Protein AF-A0A7V3HWX4-F1 (afdb_monomer_lite)

pLDDT: mean 81.43, std 11.57, range [35.94, 93.38]

Secondary structure (DSSP, 8-state):
-PPPPPPHHHHHHHHTTS-HHHHHHHHHHHHHHS-HHHHHHHHHHHH-SS-PPPP--PPPPPPHHHHHHHHHHHHHHHHHHHHHHHHHHHHHHS---TTSHHHHHHT-TTS-SHHHHHHHHHHHHHTT-HHHHHHHHHHHHHH-TT-HHHHHHHHHTTPPPP-

Foldseek 3Di:
DPDPDDDPVRVCVVVVPDDPVRVVVVLVVCCVPDDPVSVVVSVDVVVDPPPPDDPPDDPDPPDPVVVVVVVVLVVLLVVLVVLLVVLVVCVVPFDPDDVGPLVCQLPPPVDDDLSSLQSVLVSCVVVVVLVSNLVSLQVSCVRNVPHDVSVVVCVVSVHDRDD

Sequence (163 aa):
MAAKCMNREQFFAVVSGLDEERLRKALWNLYWRGTANVRERIEVEPAGDGKARPPRRAPAPADPETVRDEVEDFVSLARAGALADWHALLLENLADTDGGPLERIAAHTALGGPEHTFLAARLAHRRNNADVARDLAARCLHQLPGHHQFREFVVEIGATPPG

Structure (mmCIF, N/CA/C/O backbone):
data_AF-A0A7V3HWX4-F1
#
_entry.id   AF-A0A7V3HWX4-F1
#
loop_
_atom_site.group_PDB
_atom_site.id
_atom_site.type_symbol
_atom_site.label_atom_id
_atom_site.label_alt_id
_atom_site.label_comp_id
_atom_site.label_asym_id
_atom_site.label_entity_id
_atom_site.label_seq_id
_atom_site.pdbx_PDB_ins_code
_atom_site.Cartn_x
_atom_site.Cartn_y
_atom_site.Cartn_z
_atom_site.occupancy
_atom_site.B_iso_or_equiv
_atom_site.auth_seq_id
_atom_site.auth_comp_id
_atom_site.auth_asym_id
_atom_site.auth_atom_id
_atom_site.pdbx_PDB_model_num
ATOM 1 N N . MET A 1 1 ? 18.764 17.714 -11.451 1.00 35.94 1 MET A N 1
ATOM 2 C CA . MET A 1 1 ? 18.833 18.062 -12.888 1.00 35.94 1 MET A CA 1
ATOM 3 C C . MET A 1 1 ? 19.422 16.871 -13.625 1.00 35.94 1 MET A C 1
ATOM 5 O O . MET A 1 1 ? 20.511 16.451 -13.254 1.00 35.94 1 MET A O 1
ATOM 9 N N . ALA A 1 2 ? 18.713 16.275 -14.585 1.00 44.12 2 ALA A N 1
ATOM 10 C CA . ALA A 1 2 ? 19.277 15.184 -15.379 1.00 44.12 2 ALA A CA 1
ATOM 11 C C . ALA A 1 2 ? 20.362 15.761 -16.297 1.00 44.12 2 ALA A C 1
ATOM 13 O O . ALA A 1 2 ? 20.074 16.629 -17.122 1.00 44.12 2 ALA A O 1
ATOM 14 N N . ALA A 1 3 ? 21.612 15.333 -16.120 1.00 54.53 3 ALA A N 1
ATOM 15 C CA . ALA A 1 3 ? 22.679 15.700 -17.038 1.00 54.53 3 ALA A CA 1
ATOM 16 C C . ALA A 1 3 ? 22.298 15.187 -18.433 1.00 54.53 3 ALA A C 1
ATOM 18 O O . ALA A 1 3 ? 22.110 13.987 -18.627 1.00 54.53 3 ALA A O 1
ATOM 19 N N . LYS A 1 4 ? 22.130 16.104 -19.391 1.00 73.31 4 LYS A N 1
ATOM 20 C CA . LYS A 1 4 ? 21.853 15.766 -20.789 1.00 73.31 4 LYS A CA 1
ATOM 21 C C . LYS A 1 4 ? 22.942 14.808 -21.278 1.00 73.31 4 LYS A C 1
ATOM 23 O O . LYS A 1 4 ? 24.120 15.157 -21.230 1.00 73.31 4 LYS A O 1
ATOM 28 N N . CYS A 1 5 ? 22.560 13.611 -21.724 1.00 66.69 5 CYS A N 1
ATOM 29 C CA . CYS A 1 5 ? 23.508 12.663 -22.301 1.00 66.69 5 CYS A CA 1
ATOM 30 C C . CYS A 1 5 ? 24.223 13.319 -23.490 1.00 66.69 5 CYS A C 1
ATOM 32 O O . CYS A 1 5 ? 23.576 13.878 -24.378 1.00 66.69 5 CYS A O 1
ATOM 34 N N . MET A 1 6 ? 25.554 13.265 -23.490 1.00 83.56 6 MET A N 1
ATOM 35 C CA . MET A 1 6 ? 26.362 13.728 -24.615 1.00 83.56 6 MET A CA 1
ATOM 36 C C . MET A 1 6 ? 26.092 12.847 -25.835 1.00 83.56 6 MET A C 1
ATOM 38 O O . MET A 1 6 ? 25.943 11.629 -25.709 1.00 83.56 6 MET A O 1
ATOM 42 N N . ASN A 1 7 ? 26.029 13.455 -27.020 1.00 86.69 7 ASN A N 1
ATOM 43 C CA . ASN A 1 7 ? 25.955 12.689 -28.260 1.00 86.69 7 ASN A CA 1
ATOM 44 C C . ASN A 1 7 ? 27.323 12.052 -28.590 1.00 86.69 7 ASN A C 1
ATOM 46 O O . ASN A 1 7 ? 28.338 12.349 -27.957 1.00 86.69 7 ASN A O 1
ATOM 50 N N . ARG A 1 8 ? 27.352 11.164 -29.591 1.00 79.19 8 ARG A N 1
ATOM 51 C CA . ARG A 1 8 ? 28.557 10.420 -29.991 1.00 79.19 8 ARG A CA 1
ATOM 52 C C . ARG A 1 8 ? 29.742 11.342 -30.308 1.00 79.19 8 ARG A C 1
ATOM 54 O O . ARG A 1 8 ? 30.847 11.082 -29.850 1.00 79.19 8 ARG A O 1
ATOM 61 N N . GLU A 1 9 ? 29.514 12.406 -31.068 1.00 86.75 9 GLU A N 1
ATOM 62 C CA . GLU A 1 9 ? 30.561 13.341 -31.500 1.00 86.75 9 GLU A CA 1
ATOM 63 C C . GLU A 1 9 ? 31.110 14.158 -30.328 1.00 86.75 9 GLU A C 1
ATOM 65 O O . GLU A 1 9 ? 32.321 14.286 -30.175 1.00 86.75 9 GLU A O 1
ATOM 70 N N . GLN A 1 10 ? 30.225 14.632 -29.448 1.00 87.38 10 GLN A N 1
ATOM 71 C CA . GLN A 1 10 ? 30.586 15.324 -28.210 1.00 87.38 10 GLN A CA 1
ATOM 72 C C . GLN A 1 10 ? 31.406 14.421 -27.289 1.00 87.38 10 GLN A C 1
ATOM 74 O O . GLN A 1 10 ? 32.396 14.863 -26.712 1.00 87.38 10 GLN A O 1
ATOM 79 N N . PHE A 1 11 ? 31.021 13.148 -27.179 1.00 85.31 11 PHE A N 1
ATOM 80 C CA . PHE A 1 11 ? 31.756 12.168 -26.393 1.00 85.31 11 PHE A CA 1
ATOM 81 C C . PHE A 1 11 ? 33.165 11.945 -26.953 1.00 85.31 11 PHE A C 1
ATOM 83 O O . PHE A 1 11 ? 34.134 12.043 -26.204 1.00 85.31 11 PHE A O 1
ATOM 90 N N . PHE A 1 12 ? 33.301 11.707 -28.263 1.00 82.31 12 PHE A N 1
ATOM 91 C CA . PHE A 1 12 ? 34.619 11.519 -28.874 1.00 82.31 12 PHE A CA 1
ATOM 92 C C . PHE A 1 12 ? 35.489 12.768 -28.754 1.00 82.31 12 PHE A C 1
ATOM 94 O O . PHE A 1 12 ? 36.636 12.634 -28.354 1.00 82.31 12 PHE A O 1
ATOM 101 N N . ALA A 1 13 ? 34.948 13.967 -28.978 1.00 87.50 13 ALA A N 1
ATOM 102 C CA . ALA A 1 13 ? 35.702 15.212 -28.829 1.00 87.50 13 ALA A CA 1
ATOM 103 C C . ALA A 1 13 ? 36.281 15.397 -27.412 1.00 87.50 13 ALA A C 1
ATOM 105 O O . ALA A 1 13 ? 37.421 15.834 -27.264 1.00 87.50 13 ALA A O 1
ATOM 106 N N . VAL A 1 14 ? 35.525 15.030 -26.371 1.00 85.19 14 VAL A N 1
ATOM 107 C CA . VAL A 1 14 ? 36.000 15.071 -24.977 1.00 85.19 14 VAL A CA 1
ATOM 108 C C . VAL A 1 14 ? 37.055 13.993 -24.717 1.00 85.19 14 VAL A C 1
ATOM 110 O O . VAL A 1 14 ? 38.077 14.273 -24.091 1.00 85.19 14 VAL A O 1
ATOM 113 N N . VAL A 1 15 ? 36.831 12.768 -25.200 1.00 84.75 15 VAL A N 1
ATOM 114 C CA . VAL A 1 15 ? 37.743 11.633 -24.981 1.00 84.75 15 VAL A CA 1
ATOM 115 C C . VAL A 1 15 ? 39.061 11.799 -25.741 1.00 84.75 15 VAL A C 1
ATOM 117 O O . VAL A 1 15 ? 40.102 11.430 -25.208 1.00 84.75 15 VAL A O 1
ATOM 120 N N . SER A 1 16 ? 39.056 12.410 -26.929 1.00 81.31 16 SER A N 1
ATOM 121 C CA . SER A 1 16 ? 40.263 12.696 -27.719 1.00 81.31 16 SER A CA 1
ATOM 122 C C . SER A 1 16 ? 41.271 13.602 -27.004 1.00 81.31 16 SER A C 1
ATOM 124 O O . SER A 1 16 ? 42.442 13.603 -27.367 1.00 81.31 16 SER A O 1
ATOM 126 N N . GLY A 1 17 ? 40.831 14.377 -26.007 1.00 81.62 17 GLY A N 1
ATOM 127 C CA . GLY A 1 17 ? 41.702 15.212 -25.176 1.00 81.62 17 GLY A CA 1
ATOM 128 C C . GLY A 1 17 ? 42.257 14.513 -23.930 1.00 81.62 17 GLY A C 1
ATOM 129 O O . GLY A 1 17 ? 42.997 15.139 -23.171 1.00 81.62 17 GLY A O 1
ATOM 130 N N . LEU A 1 18 ? 41.884 13.254 -23.669 1.00 86.06 18 LEU A N 1
ATOM 131 C CA . LEU A 1 18 ? 42.409 12.482 -22.545 1.00 86.06 18 LEU A CA 1
ATOM 132 C C . LEU A 1 18 ? 43.698 11.771 -22.954 1.00 86.06 18 LEU A C 1
ATOM 134 O O . LEU A 1 18 ? 43.738 11.061 -23.955 1.00 86.06 18 LEU A O 1
ATOM 138 N N . ASP A 1 19 ? 44.735 11.924 -22.135 1.00 86.19 19 ASP A N 1
ATOM 139 C CA . ASP A 1 19 ? 45.909 11.064 -22.219 1.00 86.19 19 ASP A CA 1
ATOM 140 C C . ASP A 1 19 ? 45.567 9.610 -21.828 1.00 86.19 19 ASP A C 1
ATOM 142 O O . ASP A 1 19 ? 44.524 9.309 -21.233 1.00 86.19 19 ASP A O 1
ATOM 146 N N . GLU A 1 20 ? 46.461 8.687 -22.182 1.00 86.31 20 GLU A N 1
ATOM 147 C CA . GLU A 1 20 ? 46.265 7.249 -21.982 1.00 86.31 20 GLU A CA 1
ATOM 148 C C . GLU A 1 20 ? 46.075 6.876 -20.499 1.00 86.31 20 GLU A C 1
ATOM 150 O O . GLU A 1 20 ? 45.299 5.977 -20.166 1.00 86.31 20 GLU A O 1
ATOM 155 N N . GLU A 1 21 ? 46.737 7.588 -19.584 1.00 90.19 21 GLU A N 1
ATOM 156 C CA . GLU A 1 21 ? 46.656 7.329 -18.147 1.00 90.19 21 GLU A CA 1
ATOM 157 C C . GLU A 1 21 ? 45.287 7.728 -17.581 1.00 90.19 21 GLU A C 1
ATOM 159 O O . GLU A 1 21 ? 44.651 6.963 -16.843 1.00 90.19 21 GLU A O 1
ATOM 164 N N . ARG A 1 22 ? 44.781 8.897 -17.982 1.00 86.44 22 ARG A N 1
ATOM 165 C CA . ARG A 1 22 ? 43.434 9.362 -17.648 1.00 86.44 22 ARG A CA 1
ATOM 166 C C . ARG A 1 22 ? 42.370 8.453 -18.241 1.00 86.44 22 ARG A C 1
ATOM 168 O O . ARG A 1 22 ? 41.391 8.160 -17.550 1.00 86.44 22 ARG A O 1
ATOM 175 N N . LEU A 1 23 ? 42.569 7.966 -19.465 1.00 87.75 23 LEU A N 1
ATOM 176 C CA . LEU A 1 23 ? 41.660 7.013 -20.097 1.00 87.75 23 LEU A CA 1
ATOM 177 C C . LEU A 1 23 ? 41.628 5.680 -19.336 1.00 87.75 23 LEU A C 1
ATOM 179 O O . LEU A 1 23 ? 40.547 5.198 -18.992 1.00 87.75 23 LEU A O 1
ATOM 183 N N . ARG A 1 24 ? 42.794 5.124 -18.980 1.00 86.75 24 ARG A N 1
ATOM 184 C CA . ARG A 1 24 ? 42.906 3.890 -18.183 1.00 86.75 24 ARG A CA 1
ATOM 185 C C . ARG A 1 24 ? 42.211 4.030 -16.829 1.00 86.75 24 ARG A C 1
ATOM 187 O O . ARG A 1 24 ? 41.453 3.151 -16.425 1.00 86.75 24 ARG A O 1
ATOM 194 N N . LYS A 1 25 ? 42.405 5.163 -16.148 1.00 90.38 25 LYS A N 1
ATOM 195 C CA . LYS A 1 25 ? 41.757 5.462 -14.862 1.00 90.38 25 LYS A CA 1
ATOM 196 C C . LYS A 1 25 ? 40.239 5.617 -14.994 1.00 90.38 25 LYS A C 1
ATOM 198 O O . LYS A 1 25 ? 39.499 5.151 -14.128 1.00 90.38 25 LYS A O 1
ATOM 203 N N . ALA A 1 26 ? 39.762 6.255 -16.062 1.00 88.12 26 ALA A N 1
ATOM 204 C CA . ALA A 1 26 ? 38.333 6.392 -16.334 1.00 88.12 26 ALA A CA 1
ATOM 205 C C . ALA A 1 26 ? 37.674 5.029 -16.603 1.00 88.12 26 ALA A C 1
ATOM 207 O O . ALA A 1 26 ? 36.638 4.731 -16.008 1.00 88.12 26 ALA A O 1
ATOM 208 N N . LEU A 1 27 ? 38.306 4.181 -17.423 1.00 87.19 27 LEU A N 1
ATOM 209 C CA . LEU A 1 27 ? 37.844 2.819 -17.702 1.00 87.19 27 LEU A CA 1
ATOM 210 C C . LEU A 1 27 ? 37.840 1.948 -16.444 1.00 87.19 27 LEU A C 1
ATOM 212 O O . LEU A 1 27 ? 36.865 1.243 -16.208 1.00 87.19 27 LEU A O 1
ATOM 216 N N . TRP A 1 28 ? 38.863 2.052 -15.593 1.00 89.25 28 TRP A N 1
ATOM 217 C CA . TRP A 1 28 ? 38.911 1.335 -14.316 1.00 89.25 28 TRP A CA 1
ATOM 218 C C . TRP A 1 28 ? 37.771 1.735 -13.369 1.00 89.25 28 TRP A C 1
ATOM 220 O O . TRP A 1 28 ? 37.084 0.884 -12.802 1.00 89.25 28 TRP A O 1
ATOM 230 N N . ASN A 1 29 ? 37.508 3.038 -13.241 1.00 91.31 29 ASN A N 1
ATOM 231 C CA . ASN A 1 29 ? 36.396 3.532 -12.429 1.00 91.31 29 ASN A CA 1
ATOM 232 C C . ASN A 1 29 ? 35.034 3.083 -12.981 1.00 91.31 29 ASN A C 1
ATOM 234 O O . ASN A 1 29 ? 34.140 2.745 -12.202 1.00 91.31 29 ASN A O 1
ATOM 238 N N . LEU A 1 30 ? 34.874 3.071 -14.308 1.00 88.44 30 LEU A N 1
ATOM 239 C CA . LEU A 1 30 ? 33.661 2.599 -14.975 1.00 88.44 30 LEU A CA 1
ATOM 240 C C . LEU A 1 30 ? 33.476 1.086 -14.818 1.00 88.44 30 LEU A C 1
ATOM 242 O O . LEU A 1 30 ? 32.358 0.631 -14.606 1.00 88.44 30 LEU A O 1
ATOM 246 N N . TYR A 1 31 ? 34.561 0.320 -14.881 1.00 86.88 31 TYR A N 1
ATOM 247 C CA . TYR A 1 31 ? 34.559 -1.121 -14.671 1.00 86.88 31 TYR A CA 1
ATOM 248 C C . TYR A 1 31 ? 34.092 -1.477 -13.253 1.00 86.88 31 TYR A C 1
ATOM 250 O O . TYR A 1 31 ? 33.17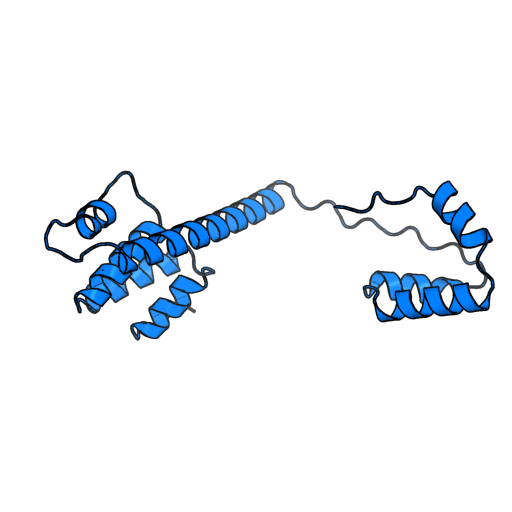1 -2.272 -13.084 1.00 86.88 31 TYR A O 1
ATOM 258 N N . TRP A 1 32 ? 34.647 -0.824 -12.228 1.00 86.94 32 TRP A N 1
ATOM 259 C CA . TRP A 1 32 ? 34.278 -1.090 -10.834 1.00 86.94 32 TRP A CA 1
ATOM 260 C C . TRP A 1 32 ? 32.861 -0.619 -10.472 1.00 86.94 32 TRP A C 1
ATOM 262 O O . TRP A 1 32 ? 32.154 -1.294 -9.727 1.00 86.94 32 TRP A O 1
ATOM 272 N N . ARG A 1 33 ? 32.422 0.534 -10.999 1.00 83.75 33 ARG A N 1
ATOM 273 C CA . ARG A 1 33 ? 31.090 1.103 -10.705 1.00 83.75 33 ARG A CA 1
ATOM 274 C C . ARG A 1 33 ? 29.993 0.678 -11.686 1.00 83.75 33 ARG A C 1
ATOM 276 O O . ARG A 1 33 ? 28.840 1.063 -11.509 1.00 83.75 33 ARG A O 1
ATOM 283 N N . GLY A 1 34 ? 30.339 -0.067 -12.732 1.00 81.62 34 GLY A N 1
ATOM 284 C CA . GLY A 1 34 ? 29.430 -0.478 -13.796 1.00 81.62 34 GLY A CA 1
ATOM 285 C C . GLY A 1 34 ? 28.607 -1.722 -13.453 1.00 81.62 34 GLY A C 1
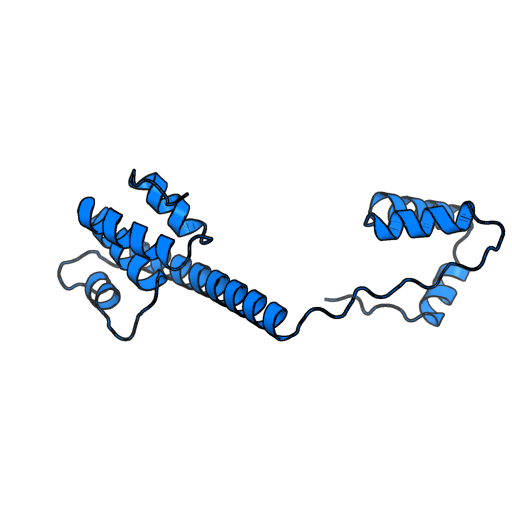ATOM 286 O O . GLY A 1 34 ? 28.994 -2.574 -12.647 1.00 81.62 34 GLY A O 1
ATOM 287 N N . THR A 1 35 ? 27.463 -1.866 -14.125 1.00 83.00 35 THR A N 1
ATOM 288 C CA . THR A 1 35 ? 26.660 -3.097 -14.069 1.00 83.00 35 THR A CA 1
ATOM 289 C C . THR A 1 35 ? 27.413 -4.268 -14.712 1.00 83.00 35 THR A C 1
ATOM 291 O O . THR A 1 35 ? 28.370 -4.065 -15.462 1.00 83.00 35 THR A O 1
ATOM 294 N N . ALA A 1 36 ? 26.974 -5.507 -14.461 1.00 75.75 36 ALA A N 1
ATOM 295 C CA . ALA A 1 36 ? 27.595 -6.700 -15.050 1.00 75.75 36 ALA A CA 1
ATOM 296 C C . ALA A 1 36 ? 27.703 -6.618 -16.588 1.00 75.75 36 ALA A C 1
ATOM 298 O O . ALA A 1 36 ? 28.733 -6.965 -17.154 1.00 75.75 36 ALA A O 1
ATOM 299 N N . ASN A 1 37 ? 26.694 -6.045 -17.256 1.00 75.88 37 ASN A N 1
ATOM 300 C CA . ASN A 1 37 ? 26.714 -5.845 -18.707 1.00 75.88 37 ASN A CA 1
ATOM 301 C C . ASN A 1 37 ? 27.762 -4.812 -19.170 1.00 75.88 37 ASN A C 1
ATOM 303 O O . ASN A 1 37 ? 28.298 -4.927 -20.267 1.00 75.88 37 ASN A O 1
ATOM 307 N N . VAL A 1 38 ? 28.049 -3.787 -18.359 1.00 80.31 38 VAL A N 1
ATOM 308 C CA . VAL A 1 38 ? 29.087 -2.787 -18.666 1.00 80.31 38 VAL A CA 1
ATOM 309 C C . VAL A 1 38 ? 30.480 -3.393 -18.506 1.00 80.31 38 VAL A C 1
ATOM 311 O O . VAL A 1 38 ? 31.323 -3.174 -19.371 1.00 80.31 38 VAL A O 1
ATOM 314 N N . ARG A 1 39 ? 30.704 -4.197 -17.458 1.00 82.56 39 ARG A N 1
ATOM 315 C CA . ARG A 1 39 ? 31.970 -4.919 -17.241 1.00 82.56 39 ARG A CA 1
ATOM 316 C C . ARG A 1 39 ? 32.284 -5.881 -18.381 1.00 82.56 39 ARG A C 1
ATOM 318 O O . ARG A 1 39 ? 33.328 -5.741 -19.006 1.00 82.56 39 ARG A O 1
ATOM 325 N N . GLU A 1 40 ? 31.319 -6.722 -18.750 1.00 76.19 40 GLU A N 1
ATOM 326 C CA . GLU A 1 40 ? 31.430 -7.650 -19.883 1.00 76.19 40 GLU A CA 1
ATOM 327 C C . GLU A 1 40 ? 31.806 -6.923 -21.189 1.00 76.19 40 GLU A C 1
ATOM 329 O O . GLU A 1 40 ? 32.636 -7.385 -21.964 1.00 76.19 40 GLU A O 1
ATOM 334 N N . ARG A 1 41 ? 31.241 -5.735 -21.444 1.00 73.12 41 ARG A N 1
ATOM 335 C CA . ARG A 1 41 ? 31.573 -4.943 -22.641 1.00 73.12 41 ARG A CA 1
ATOM 336 C C . ARG A 1 41 ? 32.987 -4.370 -22.614 1.00 73.12 41 ARG A C 1
ATOM 338 O O . ARG A 1 41 ? 33.587 -4.266 -23.675 1.00 73.12 41 ARG A O 1
ATOM 345 N N . ILE A 1 42 ? 33.484 -3.978 -21.443 1.00 80.69 42 ILE A N 1
ATOM 346 C CA . ILE A 1 42 ? 34.840 -3.442 -21.279 1.00 80.69 42 ILE A CA 1
ATOM 347 C C . ILE A 1 42 ? 35.878 -4.562 -21.364 1.00 80.69 42 ILE A C 1
ATOM 349 O O . ILE A 1 42 ? 36.954 -4.310 -21.877 1.00 80.69 42 ILE A O 1
ATOM 353 N N . GLU A 1 43 ? 35.566 -5.776 -20.905 1.00 78.56 43 GLU A N 1
ATOM 354 C CA . GLU A 1 43 ? 36.453 -6.949 -20.977 1.00 78.56 43 GLU A CA 1
ATOM 355 C C . GLU A 1 43 ? 36.605 -7.500 -22.404 1.00 78.56 43 GLU A C 1
ATOM 357 O O . GLU A 1 43 ? 37.667 -8.005 -22.760 1.00 78.56 43 GLU A O 1
ATOM 362 N N . VAL A 1 44 ? 35.568 -7.373 -23.240 1.00 72.25 44 VAL A N 1
ATOM 363 C CA . VAL A 1 44 ? 35.575 -7.865 -24.630 1.00 72.25 44 VAL A CA 1
ATOM 364 C C . VAL A 1 44 ? 36.502 -7.058 -25.547 1.00 72.25 44 VAL A C 1
ATOM 366 O O . VAL A 1 44 ? 37.123 -7.640 -26.432 1.00 72.25 44 VAL A O 1
ATOM 369 N N . GLU A 1 45 ? 36.618 -5.743 -25.347 1.00 65.25 45 GLU A N 1
ATOM 370 C CA . GLU A 1 45 ? 37.459 -4.866 -26.184 1.00 65.25 45 GLU A CA 1
ATOM 371 C C . GLU A 1 45 ? 38.975 -5.179 -26.097 1.00 65.25 45 GLU A C 1
ATOM 373 O O . GLU A 1 45 ? 39.611 -5.275 -27.143 1.00 65.25 45 GLU A O 1
ATOM 378 N N . PRO A 1 46 ? 39.589 -5.395 -24.914 1.00 61.69 46 PRO A N 1
ATOM 379 C CA . PRO A 1 46 ? 40.995 -5.783 -24.797 1.00 61.69 46 PRO A CA 1
ATOM 380 C C . PRO A 1 46 ? 41.256 -7.276 -25.061 1.00 61.69 46 PRO A C 1
ATOM 382 O O . PRO A 1 46 ? 42.406 -7.645 -25.276 1.00 61.69 46 PRO A O 1
ATOM 385 N N . ALA A 1 47 ? 40.230 -8.138 -25.037 1.00 59.59 47 ALA A N 1
ATOM 386 C CA . ALA A 1 47 ? 40.371 -9.588 -25.227 1.00 59.59 47 ALA A CA 1
ATOM 387 C C . ALA A 1 47 ? 40.158 -10.069 -26.681 1.00 59.59 47 ALA A C 1
ATOM 389 O O . ALA A 1 47 ? 40.283 -11.265 -26.949 1.00 59.59 47 ALA A O 1
ATOM 390 N N . GLY A 1 48 ? 39.791 -9.183 -27.615 1.00 54.00 48 GLY A N 1
ATOM 391 C CA . GLY A 1 48 ? 39.336 -9.563 -28.955 1.00 54.00 48 GLY A CA 1
ATOM 392 C C . GLY A 1 48 ? 40.238 -9.115 -30.107 1.00 54.00 48 GLY A C 1
ATOM 393 O O . GLY A 1 48 ? 40.232 -7.946 -30.482 1.00 54.00 48 GLY A O 1
ATOM 394 N N . ASP A 1 49 ? 40.878 -10.079 -30.776 1.00 54.72 49 ASP A N 1
ATOM 395 C CA . ASP A 1 49 ? 41.451 -9.956 -32.127 1.00 54.72 49 ASP A CA 1
ATOM 396 C C . ASP A 1 49 ? 40.342 -9.764 -33.182 1.00 54.72 49 ASP A C 1
ATOM 398 O O . ASP A 1 49 ? 39.992 -10.692 -33.915 1.00 54.72 49 ASP A O 1
ATOM 402 N N . GLY A 1 50 ? 39.708 -8.589 -33.236 1.00 52.28 50 GLY A N 1
ATOM 403 C CA . GLY A 1 50 ? 38.895 -8.142 -34.380 1.00 52.28 50 GLY A CA 1
ATOM 404 C C . GLY A 1 50 ? 37.728 -9.042 -34.827 1.00 52.28 50 GLY A C 1
ATOM 405 O O . GLY A 1 50 ? 37.180 -8.826 -35.910 1.00 52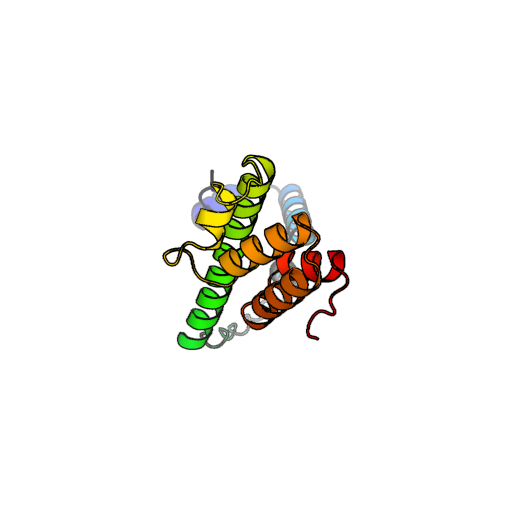.28 50 GLY A O 1
ATOM 406 N N . LYS A 1 51 ? 37.309 -10.050 -34.050 1.00 52.44 51 LYS A N 1
ATOM 407 C CA . LYS A 1 51 ? 36.157 -10.885 -34.410 1.00 52.44 51 LYS A CA 1
ATOM 408 C C . LYS A 1 51 ? 34.873 -10.089 -34.215 1.00 52.44 51 LYS A C 1
ATOM 410 O O . LYS A 1 51 ? 34.505 -9.741 -33.095 1.00 52.44 51 LYS A O 1
ATOM 415 N N . ALA A 1 52 ? 34.190 -9.827 -35.330 1.00 56.00 52 ALA A N 1
ATOM 416 C CA . ALA A 1 52 ? 32.890 -9.176 -35.362 1.00 56.00 52 ALA A CA 1
ATOM 417 C C . ALA A 1 52 ? 31.940 -9.818 -34.340 1.00 56.00 52 ALA A C 1
ATOM 419 O O . ALA A 1 52 ? 31.690 -11.026 -34.356 1.00 56.00 52 ALA A O 1
ATOM 420 N N . ARG A 1 53 ? 31.437 -8.976 -33.435 1.00 56.16 53 ARG A N 1
ATOM 421 C CA . ARG A 1 53 ? 30.515 -9.356 -32.369 1.00 56.16 53 ARG A CA 1
ATOM 422 C C . ARG A 1 53 ? 29.276 -10.033 -32.974 1.00 56.16 53 ARG A C 1
ATOM 424 O O . ARG A 1 53 ? 28.678 -9.455 -33.884 1.00 56.16 53 ARG A O 1
ATOM 431 N N . PRO A 1 54 ? 28.839 -11.202 -32.473 1.00 54.75 54 PRO A N 1
ATOM 432 C CA . PRO A 1 54 ? 27.571 -11.772 -32.902 1.00 54.75 54 PRO A CA 1
ATOM 433 C C . PRO A 1 54 ? 26.434 -10.785 -32.583 1.00 54.75 54 PRO A C 1
ATOM 435 O O . PRO A 1 54 ? 26.444 -10.169 -31.508 1.00 54.75 54 PRO A O 1
ATOM 438 N N . PRO A 1 55 ? 25.464 -10.590 -33.497 1.00 54.94 55 PRO A N 1
ATOM 439 C CA . PRO A 1 55 ? 24.358 -9.676 -33.267 1.00 54.94 55 PRO A CA 1
ATOM 440 C C . PRO A 1 55 ? 23.616 -10.107 -32.004 1.00 54.94 55 PRO A C 1
ATOM 442 O O . PRO A 1 55 ? 23.190 -11.254 -31.863 1.00 54.94 55 PRO A O 1
ATOM 445 N N . ARG A 1 56 ? 23.493 -9.177 -31.054 1.00 60.59 56 ARG A N 1
ATOM 446 C CA . ARG A 1 56 ? 22.747 -9.400 -29.819 1.00 60.59 56 ARG A CA 1
ATOM 447 C C . ARG A 1 56 ? 21.297 -9.664 -30.214 1.00 60.59 56 ARG A C 1
ATOM 449 O O . ARG A 1 56 ? 20.633 -8.773 -30.738 1.00 60.59 56 ARG A O 1
ATOM 456 N N . ARG A 1 57 ? 20.814 -10.885 -29.979 1.00 56.59 57 ARG A N 1
ATOM 457 C CA . ARG A 1 57 ? 19.394 -11.206 -30.130 1.00 56.59 57 ARG A CA 1
ATOM 458 C C . ARG A 1 57 ? 18.652 -10.323 -29.129 1.00 56.59 57 ARG A C 1
ATOM 460 O O . ARG A 1 57 ? 18.913 -10.416 -27.928 1.00 56.59 57 ARG A O 1
ATOM 467 N N . ALA A 1 58 ? 17.824 -9.404 -29.619 1.00 60.69 58 ALA A N 1
ATOM 468 C CA . ALA A 1 58 ? 16.938 -8.661 -28.738 1.00 60.69 58 ALA A CA 1
ATOM 469 C C . ALA A 1 58 ? 16.103 -9.693 -27.959 1.00 60.69 58 ALA A C 1
ATOM 471 O O . ALA A 1 58 ? 15.656 -10.669 -28.577 1.00 60.69 58 ALA A O 1
ATOM 472 N N . PRO A 1 59 ? 15.938 -9.544 -26.631 1.00 67.50 59 PRO A N 1
ATOM 473 C CA . PRO A 1 59 ? 14.932 -10.329 -25.934 1.00 67.50 59 PRO A CA 1
ATOM 474 C C . PRO A 1 59 ? 13.601 -10.128 -26.661 1.00 67.50 59 PRO A C 1
ATOM 476 O O . PRO A 1 59 ? 13.347 -9.044 -27.199 1.00 67.50 59 PRO A O 1
ATOM 479 N N . ALA A 1 60 ? 12.802 -11.192 -26.744 1.00 73.50 60 ALA A N 1
ATOM 480 C CA . ALA A 1 60 ? 11.474 -11.081 -27.323 1.00 73.50 60 ALA A CA 1
ATOM 481 C C . ALA A 1 60 ? 10.740 -9.922 -26.624 1.00 73.50 60 ALA A C 1
ATOM 483 O O . ALA A 1 60 ? 10.899 -9.772 -25.407 1.00 73.50 60 ALA A O 1
ATOM 484 N N . PRO A 1 61 ? 10.020 -9.068 -27.371 1.00 71.31 61 PRO A N 1
ATOM 485 C CA . PRO A 1 61 ? 9.227 -8.020 -26.750 1.00 71.31 61 PRO A CA 1
ATOM 486 C C . PRO A 1 61 ? 8.304 -8.671 -25.719 1.00 71.31 61 PRO A C 1
ATOM 488 O O . PRO A 1 61 ? 7.687 -9.697 -26.011 1.00 71.31 61 PRO A O 1
ATOM 491 N N . ALA A 1 62 ? 8.282 -8.112 -24.508 1.00 79.06 62 ALA A N 1
ATOM 492 C CA . ALA A 1 62 ? 7.372 -8.567 -23.471 1.00 79.06 62 ALA A CA 1
ATOM 493 C C . ALA A 1 62 ? 5.932 -8.463 -23.987 1.00 79.06 62 ALA A C 1
ATOM 495 O O . ALA A 1 62 ? 5.606 -7.547 -24.750 1.00 79.06 62 ALA A O 1
ATOM 496 N N . ASP A 1 63 ? 5.100 -9.420 -23.594 1.00 89.38 63 ASP A N 1
ATOM 497 C CA . ASP A 1 63 ? 3.685 -9.405 -23.928 1.00 89.38 63 ASP A CA 1
ATOM 498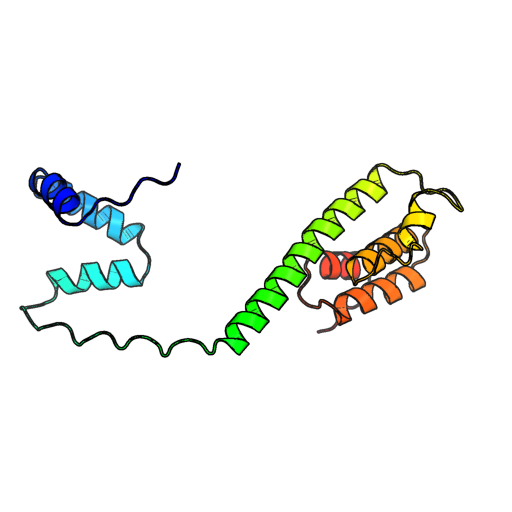 C C . ASP A 1 63 ? 3.023 -8.140 -23.338 1.00 89.38 63 ASP A C 1
ATOM 500 O O . ASP A 1 63 ? 3.143 -7.908 -22.132 1.00 89.38 63 ASP A O 1
ATOM 504 N N . PRO A 1 64 ? 2.373 -7.289 -24.156 1.00 87.06 64 PRO A N 1
ATOM 505 C CA . PRO A 1 64 ? 1.814 -6.023 -23.688 1.00 87.06 64 PRO A CA 1
ATOM 506 C C . PRO A 1 64 ? 0.763 -6.167 -22.585 1.00 87.06 64 PRO A C 1
ATOM 508 O O . PRO A 1 64 ? 0.704 -5.301 -21.714 1.00 87.06 64 PRO A O 1
ATOM 511 N N . GLU A 1 65 ? -0.039 -7.236 -22.606 1.00 88.81 65 GLU A N 1
ATOM 512 C CA . GLU A 1 65 ? -1.040 -7.485 -21.560 1.00 88.81 65 GLU A CA 1
ATOM 513 C C . GLU A 1 65 ? -0.357 -7.859 -20.242 1.00 88.81 65 GLU A C 1
ATOM 515 O O . GLU A 1 65 ? -0.629 -7.237 -19.222 1.00 88.81 65 GLU A O 1
ATOM 520 N N . THR A 1 66 ? 0.642 -8.746 -20.277 1.00 86.94 66 THR A N 1
ATOM 521 C CA . THR A 1 66 ? 1.460 -9.059 -19.090 1.00 86.94 66 THR A CA 1
ATOM 522 C C . THR A 1 66 ? 2.094 -7.802 -18.474 1.00 86.94 66 THR A C 1
ATOM 524 O O . THR A 1 66 ? 2.036 -7.603 -17.264 1.00 86.94 66 THR A O 1
ATOM 527 N N . VAL A 1 67 ? 2.667 -6.910 -19.292 1.00 89.81 67 VAL A N 1
ATOM 528 C CA . VAL A 1 67 ? 3.262 -5.652 -18.795 1.00 89.81 67 VAL A CA 1
ATOM 529 C C . VAL A 1 67 ? 2.205 -4.737 -18.176 1.00 89.81 67 VAL A C 1
ATOM 531 O O . VAL A 1 67 ? 2.481 -4.046 -17.195 1.00 89.81 67 VAL A O 1
ATOM 534 N N . ARG A 1 68 ? 1.003 -4.694 -18.754 1.00 87.44 68 ARG A N 1
ATOM 535 C CA . ARG A 1 68 ? -0.100 -3.901 -18.217 1.00 87.44 68 ARG A CA 1
ATOM 536 C C . ARG A 1 68 ? -0.530 -4.418 -16.847 1.00 87.44 68 ARG A C 1
ATOM 538 O O . ARG A 1 68 ? -0.660 -3.596 -15.944 1.00 87.44 68 ARG A O 1
ATOM 545 N N . ASP A 1 69 ? -0.695 -5.728 -16.700 1.00 87.50 69 ASP A N 1
ATOM 546 C CA . ASP A 1 69 ? -1.081 -6.358 -15.436 1.00 87.50 69 ASP A CA 1
ATOM 547 C C . ASP A 1 69 ? -0.035 -6.077 -14.344 1.00 87.50 69 ASP A C 1
ATOM 549 O O . ASP A 1 69 ? -0.377 -5.615 -13.257 1.00 87.50 69 ASP A O 1
ATOM 553 N N . GLU A 1 70 ? 1.259 -6.216 -14.657 1.00 87.06 70 GLU A N 1
ATOM 554 C CA . GLU A 1 70 ? 2.350 -5.887 -13.726 1.00 87.06 70 GLU A CA 1
ATOM 555 C C . GLU A 1 70 ? 2.340 -4.410 -13.296 1.00 87.06 70 GLU A C 1
ATOM 557 O O . GLU A 1 70 ? 2.593 -4.078 -12.133 1.00 87.06 70 GLU A O 1
ATOM 562 N N . VAL A 1 71 ? 2.058 -3.497 -14.232 1.00 90.75 71 VAL A N 1
ATOM 563 C CA . VAL A 1 71 ? 1.943 -2.064 -13.932 1.00 90.75 71 VAL A CA 1
ATOM 564 C C . VAL A 1 71 ? 0.703 -1.780 -13.086 1.00 90.75 71 VAL A C 1
ATOM 566 O O . VAL A 1 71 ? 0.778 -0.953 -12.177 1.00 90.75 71 VAL A O 1
ATOM 569 N N . GLU A 1 72 ? -0.423 -2.442 -13.347 1.00 87.62 72 GLU A N 1
ATOM 570 C CA . GLU A 1 72 ? -1.656 -2.293 -12.571 1.00 87.62 72 GLU A CA 1
ATOM 571 C C . GLU A 1 72 ? -1.484 -2.800 -11.131 1.00 87.62 72 GLU A C 1
ATOM 573 O O . GLU A 1 72 ? -1.860 -2.096 -10.187 1.00 87.62 72 GLU A O 1
ATOM 578 N N . ASP A 1 73 ? -0.811 -3.936 -10.945 1.00 84.56 73 ASP A N 1
ATOM 579 C CA . ASP A 1 73 ? -0.424 -4.462 -9.633 1.00 84.56 73 ASP A CA 1
ATOM 580 C C . ASP A 1 73 ? 0.507 -3.494 -8.893 1.00 84.56 73 ASP A C 1
ATOM 582 O O . ASP A 1 73 ? 0.285 -3.165 -7.721 1.00 84.56 73 ASP A O 1
ATOM 586 N N . PHE A 1 74 ? 1.529 -2.970 -9.580 1.00 85.69 74 PHE A N 1
ATOM 587 C CA . PHE A 1 74 ? 2.446 -1.987 -9.005 1.00 85.69 74 PHE A CA 1
ATOM 588 C C . PHE A 1 74 ? 1.721 -0.705 -8.574 1.00 85.69 74 PHE A C 1
ATOM 590 O O . PHE A 1 74 ? 1.938 -0.209 -7.466 1.00 85.69 74 PHE A O 1
ATOM 597 N N . VAL A 1 75 ? 0.847 -0.163 -9.427 1.00 87.50 75 VAL A N 1
ATOM 598 C CA . VAL A 1 75 ? 0.063 1.043 -9.124 1.00 87.50 75 VAL A CA 1
ATOM 599 C C . VAL A 1 75 ? -0.885 0.792 -7.955 1.00 87.50 75 VAL A C 1
ATOM 601 O O . VAL A 1 75 ? -1.004 1.654 -7.083 1.00 87.50 75 VAL A O 1
ATOM 604 N N . SER A 1 76 ? -1.517 -0.382 -7.898 1.00 81.56 76 SER A N 1
ATOM 605 C CA . SER A 1 76 ? -2.392 -0.777 -6.792 1.00 81.56 76 SER A CA 1
ATOM 606 C C . SER A 1 76 ? -1.624 -0.828 -5.470 1.00 81.56 76 SER A C 1
ATOM 608 O O . SER A 1 76 ? -2.048 -0.205 -4.499 1.00 81.56 76 SER A O 1
ATOM 610 N N . LEU A 1 77 ? -0.442 -1.454 -5.442 1.00 83.19 77 LEU A N 1
ATOM 611 C CA . LEU A 1 77 ? 0.428 -1.486 -4.260 1.00 83.19 77 LEU A CA 1
ATOM 612 C C . LEU A 1 77 ? 0.926 -0.091 -3.849 1.00 83.19 77 LEU A C 1
ATOM 614 O O . LEU A 1 77 ? 0.943 0.236 -2.663 1.00 83.19 77 LEU A O 1
ATOM 618 N N . ALA A 1 78 ? 1.315 0.751 -4.808 1.00 82.25 78 ALA A N 1
ATOM 619 C CA . ALA A 1 78 ? 1.800 2.101 -4.525 1.00 82.25 78 ALA A CA 1
ATOM 620 C C . ALA A 1 78 ? 0.690 3.008 -3.973 1.00 82.25 78 ALA A C 1
ATOM 622 O O . ALA A 1 78 ? 0.907 3.760 -3.019 1.00 82.25 78 ALA A O 1
ATOM 623 N N . ARG A 1 79 ? -0.515 2.923 -4.551 1.00 84.25 79 ARG A N 1
ATOM 624 C CA . ARG A 1 79 ? -1.695 3.636 -4.053 1.00 84.25 79 ARG A CA 1
ATOM 625 C C . ARG A 1 79 ? -2.060 3.164 -2.650 1.00 84.25 79 ARG A C 1
ATOM 627 O O . ARG A 1 79 ? -2.378 4.007 -1.809 1.00 84.25 79 ARG A O 1
ATOM 634 N N . ALA A 1 80 ? -1.975 1.856 -2.412 1.00 81.25 80 ALA A N 1
ATOM 635 C CA . ALA A 1 80 ? -2.247 1.269 -1.114 1.00 81.25 80 ALA A CA 1
ATOM 636 C C . ALA A 1 80 ? -1.332 1.835 -0.026 1.00 81.25 80 ALA A C 1
ATOM 638 O O . ALA A 1 80 ? -1.818 2.299 1.007 1.00 81.25 80 ALA A O 1
ATOM 639 N N . GLY A 1 81 ? -0.029 1.908 -0.313 1.00 80.31 81 GLY A N 1
ATOM 640 C CA . GLY A 1 81 ? 0.958 2.483 0.599 1.00 80.31 81 GLY A CA 1
ATOM 641 C C . GLY A 1 81 ? 0.687 3.958 0.898 1.00 80.31 81 GLY A C 1
ATOM 642 O O . GLY A 1 81 ? 0.596 4.349 2.058 1.00 80.31 81 GLY A O 1
ATOM 643 N N . ALA A 1 82 ? 0.453 4.772 -0.137 1.00 82.12 82 ALA A N 1
ATOM 644 C CA . ALA A 1 82 ? 0.188 6.202 0.043 1.00 82.12 82 ALA A CA 1
ATOM 645 C C . ALA A 1 82 ? -1.075 6.481 0.884 1.00 82.12 82 ALA A C 1
ATOM 647 O O . ALA A 1 82 ? -1.098 7.409 1.696 1.00 82.12 82 ALA A O 1
ATOM 648 N N . LEU A 1 83 ? -2.133 5.685 0.705 1.00 81.62 83 LEU A N 1
ATOM 649 C CA . LEU A 1 83 ? -3.362 5.804 1.493 1.00 81.62 83 LEU A CA 1
ATOM 650 C C . LEU A 1 83 ? -3.192 5.272 2.920 1.00 81.62 83 LEU A C 1
ATOM 652 O O . LEU A 1 83 ? -3.724 5.871 3.853 1.00 81.62 83 LEU A O 1
ATOM 656 N N . ALA A 1 84 ? -2.446 4.186 3.112 1.00 79.69 84 ALA A N 1
ATOM 657 C CA . ALA A 1 84 ? -2.154 3.650 4.437 1.00 79.69 84 ALA A CA 1
ATOM 658 C C . ALA A 1 84 ? -1.309 4.623 5.283 1.00 79.69 84 ALA A C 1
ATOM 660 O O . ALA A 1 84 ? -1.609 4.812 6.467 1.00 79.69 84 ALA A O 1
ATOM 661 N N . ASP A 1 85 ? -0.346 5.321 4.674 1.00 81.88 85 ASP A N 1
ATOM 662 C CA . ASP A 1 85 ? 0.406 6.406 5.318 1.00 81.88 85 ASP A CA 1
ATOM 663 C C . ASP A 1 85 ? -0.516 7.566 5.721 1.00 81.88 85 ASP A C 1
ATOM 665 O O . ASP A 1 85 ? -0.458 8.070 6.845 1.00 81.88 85 ASP A O 1
ATOM 669 N N . TRP A 1 86 ? -1.438 7.958 4.837 1.00 85.00 86 TRP A N 1
ATOM 670 C CA . TRP A 1 86 ? -2.426 8.990 5.151 1.00 85.00 86 TRP A CA 1
ATOM 671 C C . TRP A 1 86 ? -3.354 8.573 6.304 1.00 85.00 86 TRP A C 1
ATOM 673 O O . TRP A 1 86 ? -3.637 9.369 7.202 1.00 85.00 86 TRP A O 1
ATOM 683 N N . HIS A 1 87 ? -3.777 7.307 6.344 1.00 82.25 87 HIS A N 1
ATOM 684 C CA . HIS A 1 87 ? -4.562 6.755 7.449 1.00 82.25 87 HIS A CA 1
ATOM 685 C C . HIS A 1 87 ? -3.794 6.746 8.779 1.00 82.25 87 HIS A C 1
ATOM 687 O O . HIS A 1 87 ? -4.409 6.957 9.826 1.00 82.25 87 HIS A O 1
ATOM 693 N N . ALA A 1 88 ? -2.470 6.555 8.767 1.00 81.25 88 ALA A N 1
ATOM 694 C CA . ALA A 1 88 ? -1.649 6.687 9.972 1.00 81.25 88 ALA A CA 1
ATOM 695 C C . ALA A 1 88 ? -1.729 8.109 10.548 1.00 81.25 88 ALA A C 1
ATOM 697 O O . ALA A 1 88 ? -2.023 8.273 11.732 1.00 81.25 88 ALA A O 1
ATOM 698 N N . LEU A 1 89 ? -1.603 9.128 9.693 1.00 86.81 89 LEU A N 1
ATOM 699 C CA . LEU A 1 89 ? -1.733 10.528 10.102 1.00 86.81 89 LEU A CA 1
ATOM 700 C C . LEU A 1 89 ? -3.121 10.836 10.676 1.00 86.81 89 LEU A C 1
ATOM 702 O O . LEU A 1 89 ? -3.227 11.562 11.664 1.00 86.81 89 LEU A O 1
ATOM 706 N N . LEU A 1 90 ? -4.192 10.281 10.099 1.00 86.75 90 LEU A N 1
ATOM 707 C CA . LEU A 1 90 ? -5.536 10.443 10.660 1.00 86.75 90 LEU A CA 1
ATOM 708 C C . LEU A 1 90 ? -5.639 9.867 12.073 1.00 86.75 90 LEU A C 1
ATOM 710 O O . LEU A 1 90 ? -6.195 10.517 12.954 1.00 86.75 90 LEU A O 1
ATOM 714 N N . LEU A 1 91 ? -5.111 8.661 12.292 1.00 86.19 91 LEU A N 1
ATOM 715 C CA . LEU A 1 91 ? -5.141 8.006 13.599 1.00 86.19 91 LEU A CA 1
ATOM 716 C C . LEU A 1 91 ? -4.324 8.775 14.645 1.00 86.19 91 LEU A C 1
ATOM 718 O O . LEU A 1 91 ? -4.736 8.847 15.802 1.00 86.19 91 LEU A O 1
ATOM 722 N N . GLU A 1 92 ? -3.199 9.366 14.250 1.00 87.19 92 GLU A N 1
ATOM 723 C CA . GLU A 1 92 ? -2.360 10.184 15.132 1.00 87.19 92 GLU A CA 1
ATOM 724 C C . GLU A 1 92 ? -3.027 11.508 15.523 1.00 87.19 92 GLU A C 1
ATOM 726 O O . GLU A 1 92 ? -2.897 11.946 16.665 1.00 87.19 92 GLU A O 1
ATOM 731 N N . ASN A 1 93 ? -3.747 12.144 14.594 1.00 91.19 93 ASN A N 1
ATOM 732 C CA . ASN A 1 93 ? -4.203 13.526 14.762 1.00 91.19 93 ASN A CA 1
ATOM 733 C C . ASN A 1 93 ? -5.684 13.666 15.139 1.00 91.19 93 ASN A C 1
ATOM 735 O O . ASN A 1 93 ? -6.078 14.695 15.689 1.00 91.19 93 ASN A O 1
ATOM 739 N N . LEU A 1 94 ? -6.527 12.675 14.842 1.00 90.88 94 LEU A N 1
ATOM 740 C CA . LEU A 1 94 ? -7.956 12.733 15.146 1.00 90.88 94 LEU A CA 1
ATOM 741 C C . LEU A 1 94 ? -8.284 12.025 16.463 1.00 90.88 94 LEU A C 1
ATOM 743 O O . LEU A 1 94 ? -7.746 10.967 16.790 1.00 90.88 94 LEU A O 1
ATOM 747 N N . ALA A 1 95 ? -9.220 12.612 17.210 1.00 86.75 95 ALA A N 1
ATOM 748 C CA . ALA A 1 95 ? -9.724 12.023 18.440 1.00 86.75 95 ALA A CA 1
ATOM 749 C C . ALA A 1 95 ? -10.544 10.755 18.149 1.00 86.75 95 ALA A C 1
ATOM 751 O O . ALA A 1 95 ? -11.417 10.748 17.275 1.00 86.75 95 ALA A O 1
ATOM 752 N N . ASP A 1 96 ? -10.279 9.701 18.920 1.00 87.62 96 ASP A N 1
ATOM 753 C CA . ASP A 1 96 ? -11.071 8.473 18.926 1.00 87.62 96 ASP A CA 1
ATOM 754 C C . ASP A 1 96 ? -12.245 8.637 19.896 1.00 87.62 96 ASP A C 1
ATOM 756 O O . ASP A 1 96 ? -12.158 8.300 21.075 1.00 87.62 96 ASP A O 1
ATOM 760 N N . THR A 1 97 ? -13.317 9.258 19.404 1.00 87.50 97 THR A N 1
ATOM 761 C CA . THR A 1 97 ? -14.582 9.414 20.130 1.00 87.50 97 THR A CA 1
ATOM 762 C C . THR A 1 97 ? -15.680 8.619 19.440 1.00 87.50 97 THR A C 1
ATOM 764 O O . THR A 1 97 ? -15.670 8.488 18.212 1.00 87.50 97 THR A O 1
ATOM 767 N N . ASP A 1 98 ? -16.656 8.145 20.209 1.00 82.31 98 ASP A N 1
ATOM 768 C CA . ASP A 1 98 ? -17.843 7.479 19.664 1.00 82.31 98 ASP A CA 1
ATOM 769 C C . ASP A 1 98 ? -18.582 8.416 18.698 1.00 82.31 98 ASP A C 1
ATOM 771 O O . ASP A 1 98 ? -18.851 9.579 19.016 1.00 82.31 98 ASP A O 1
ATOM 775 N N . GLY A 1 99 ? -18.843 7.945 17.476 1.00 82.88 99 GLY A N 1
ATOM 776 C CA . GLY A 1 99 ? -19.428 8.767 16.406 1.00 82.88 99 GLY A CA 1
ATOM 777 C C . GLY A 1 99 ? -18.525 9.913 15.922 1.00 82.88 99 GLY A C 1
ATOM 778 O O . GLY A 1 99 ? -18.968 10.812 15.199 1.00 82.88 99 GLY A O 1
ATOM 779 N N . GLY A 1 100 ? -17.252 9.900 16.319 1.00 88.50 100 GLY A N 1
ATOM 780 C CA . GLY A 1 100 ? -16.261 10.908 15.984 1.00 88.50 100 GLY A CA 1
ATOM 781 C C . GLY A 1 100 ? -15.839 10.900 14.510 1.00 88.50 100 GLY A C 1
ATOM 782 O O . GLY A 1 100 ? -16.301 10.092 13.699 1.00 88.50 100 GLY A O 1
ATOM 783 N N . PRO A 1 101 ? -14.938 11.818 14.119 1.00 88.38 101 PRO A N 1
ATOM 784 C CA . PRO A 1 101 ? -14.406 11.888 12.759 1.00 88.38 101 PRO A CA 1
ATOM 785 C C . PRO A 1 101 ? -13.804 10.564 12.264 1.00 88.38 101 PRO A C 1
ATOM 787 O O . PRO A 1 101 ? -14.078 10.179 11.131 1.00 88.38 101 PRO A O 1
ATOM 790 N N . LEU A 1 102 ? -13.053 9.844 13.109 1.00 89.12 102 LEU A N 1
ATOM 791 C CA . LEU A 1 102 ? -12.436 8.562 12.742 1.00 89.12 102 LEU A CA 1
ATOM 792 C C . LEU A 1 102 ? -13.469 7.494 12.389 1.00 89.12 102 LEU A C 1
ATOM 794 O O . LEU A 1 102 ? -13.337 6.833 11.365 1.00 89.12 102 LEU A O 1
ATOM 798 N N . GLU A 1 103 ? -14.519 7.361 13.196 1.00 87.50 103 GLU A N 1
ATOM 799 C CA . GLU A 1 103 ? -15.576 6.377 12.966 1.00 87.50 103 GLU A CA 1
ATOM 800 C C . GLU A 1 103 ? -16.378 6.695 11.702 1.00 87.50 103 GLU A C 1
ATOM 802 O O . GLU A 1 103 ? -16.654 5.807 10.899 1.00 87.50 103 GLU A O 1
ATOM 807 N N . ARG A 1 104 ? -16.666 7.980 11.455 1.00 87.69 104 ARG A N 1
ATOM 808 C CA . ARG A 1 104 ? -17.333 8.409 10.219 1.00 87.69 104 ARG A CA 1
ATOM 809 C C . ARG A 1 104 ? -16.498 8.126 8.978 1.00 87.69 104 ARG A C 1
ATOM 811 O O . ARG A 1 104 ? -17.063 7.694 7.983 1.00 87.69 104 ARG A O 1
ATOM 818 N N . ILE A 1 105 ? -15.184 8.349 9.030 1.00 88.25 105 ILE A N 1
ATOM 819 C CA . ILE A 1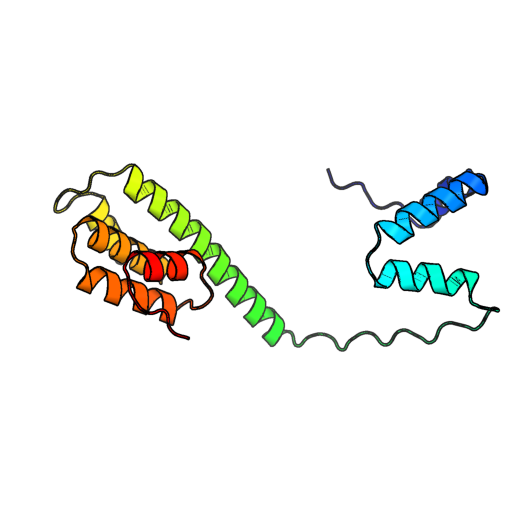 105 ? -14.268 8.038 7.921 1.00 88.25 105 ILE A CA 1
ATOM 820 C C . ILE A 1 105 ? -14.178 6.516 7.725 1.00 88.25 105 ILE A C 1
ATOM 822 O O . ILE A 1 105 ? -14.343 6.032 6.607 1.00 88.25 105 ILE A O 1
ATOM 826 N N . ALA A 1 106 ? -13.999 5.749 8.804 1.00 86.00 106 ALA A N 1
ATOM 827 C CA . ALA A 1 106 ? -13.917 4.288 8.762 1.00 86.00 106 ALA A CA 1
ATOM 828 C C . ALA A 1 106 ? -15.219 3.613 8.288 1.00 86.00 106 ALA A C 1
ATOM 830 O O . ALA A 1 106 ? -15.171 2.522 7.735 1.00 86.00 106 ALA A O 1
ATOM 831 N N . ALA A 1 107 ? -16.376 4.259 8.450 1.00 84.38 107 ALA A N 1
ATOM 832 C CA . ALA A 1 107 ? -17.662 3.768 7.951 1.00 84.38 107 ALA A CA 1
ATOM 833 C C . ALA A 1 107 ? -18.079 4.380 6.597 1.00 84.38 107 ALA A C 1
ATOM 835 O O . ALA A 1 107 ? -19.146 4.052 6.073 1.00 84.38 107 ALA A O 1
ATOM 836 N N . HIS A 1 108 ? -17.286 5.294 6.029 1.00 82.69 108 HIS A N 1
ATOM 837 C CA . HIS A 1 108 ? -17.697 6.060 4.855 1.00 82.69 108 HIS A CA 1
ATOM 838 C C . HIS A 1 108 ? -17.680 5.212 3.579 1.00 82.69 108 HIS A C 1
ATOM 840 O O . HIS A 1 108 ? -16.619 4.816 3.121 1.00 82.69 108 HIS A O 1
ATOM 846 N N . THR A 1 109 ? -18.828 5.024 2.927 1.00 78.62 109 THR A N 1
ATOM 847 C CA . THR A 1 109 ? -18.969 4.142 1.748 1.00 78.62 109 THR A CA 1
ATOM 848 C C . THR A 1 109 ? -18.251 4.627 0.489 1.00 78.62 109 THR A C 1
ATOM 850 O O . THR A 1 109 ? -17.927 3.823 -0.379 1.00 78.62 109 THR A O 1
ATOM 853 N N . ALA A 1 110 ? -18.003 5.936 0.363 1.00 77.62 110 ALA A N 1
ATOM 854 C CA . ALA A 1 110 ? -17.197 6.467 -0.744 1.00 77.62 110 ALA A CA 1
ATOM 855 C C . ALA A 1 110 ? -15.697 6.162 -0.590 1.00 77.62 110 ALA A C 1
ATOM 857 O O . ALA A 1 110 ? -14.939 6.326 -1.543 1.00 77.62 110 ALA A O 1
ATOM 858 N N . LEU A 1 111 ? -15.273 5.754 0.608 1.00 75.88 111 LEU A N 1
ATOM 859 C CA . LEU A 1 111 ? -13.947 5.215 0.851 1.00 75.88 111 LEU A CA 1
ATOM 860 C C . LEU A 1 111 ? -14.086 3.695 0.804 1.00 75.88 111 LEU A C 1
ATOM 862 O O . LEU A 1 111 ? -14.943 3.110 1.458 1.00 75.88 111 LEU A O 1
ATOM 866 N N . GLY A 1 112 ? -13.289 3.060 -0.038 1.00 77.38 112 GLY A N 1
ATOM 867 C CA . GLY A 1 112 ? -13.335 1.622 -0.238 1.00 77.38 112 GLY A CA 1
ATOM 868 C C . GLY A 1 112 ? -11.955 1.103 -0.585 1.00 77.38 112 GLY A C 1
ATOM 869 O O . GLY A 1 112 ? -11.024 1.882 -0.787 1.00 77.38 112 GLY A O 1
ATOM 870 N N . GLY A 1 113 ? -11.845 -0.216 -0.656 1.00 84.50 113 GLY A N 1
ATOM 871 C CA . GLY A 1 113 ? -10.581 -0.894 -0.898 1.00 84.50 113 GLY A CA 1
ATOM 872 C C . GLY A 1 113 ? -9.910 -1.413 0.378 1.00 84.50 113 GLY A C 1
ATOM 873 O O . GLY A 1 113 ? -10.397 -1.203 1.501 1.00 84.50 113 GLY A O 1
ATOM 874 N N . PRO A 1 114 ? -8.800 -2.142 0.204 1.00 86.19 114 PRO A N 1
ATOM 875 C CA . PRO A 1 114 ? -8.083 -2.776 1.302 1.00 86.19 114 PRO A CA 1
ATOM 876 C C . PRO A 1 114 ? -7.515 -1.762 2.303 1.00 86.19 114 PRO A C 1
ATOM 878 O O . PRO A 1 114 ? -7.430 -2.050 3.490 1.00 86.19 114 PRO A O 1
ATOM 881 N N . GLU A 1 115 ? -7.201 -0.542 1.881 1.00 85.31 115 GLU A N 1
ATOM 882 C CA . GLU A 1 115 ? -6.639 0.509 2.735 1.00 85.31 115 GLU A CA 1
ATOM 883 C C . GLU A 1 115 ? -7.675 1.082 3.699 1.00 85.31 115 GLU A C 1
ATOM 885 O O . GLU A 1 115 ? -7.360 1.408 4.845 1.00 85.31 115 GLU A O 1
ATOM 890 N N . HIS A 1 116 ? -8.923 1.207 3.245 1.00 87.94 116 HIS A N 1
ATOM 891 C CA . HIS A 1 116 ? -10.041 1.616 4.094 1.00 87.94 116 HIS A CA 1
ATOM 892 C C . HIS A 1 116 ? -10.368 0.531 5.125 1.00 87.94 116 HIS A C 1
ATOM 894 O O . HIS A 1 116 ? -10.512 0.819 6.314 1.00 87.94 116 HIS A O 1
ATOM 900 N N . THR A 1 117 ? -10.350 -0.731 4.688 1.00 90.81 117 THR A N 1
ATOM 901 C CA . THR A 1 117 ? -10.455 -1.896 5.579 1.00 90.81 117 THR A CA 1
ATOM 902 C C . THR A 1 117 ? -9.319 -1.901 6.613 1.00 90.81 117 THR A C 1
ATOM 904 O O . THR A 1 117 ? -9.548 -2.189 7.788 1.00 90.81 117 THR A O 1
ATOM 907 N N . PHE A 1 118 ? -8.108 -1.500 6.214 1.00 90.06 118 PHE A N 1
ATOM 908 C CA . PHE A 1 118 ? -6.947 -1.394 7.095 1.00 90.06 118 PHE A CA 1
ATOM 909 C C . PHE A 1 118 ? -7.088 -0.280 8.143 1.00 90.06 118 PHE A C 1
ATOM 911 O O . PHE A 1 118 ? -6.752 -0.490 9.309 1.00 90.06 118 PHE A O 1
ATOM 918 N N . LEU A 1 119 ? -7.649 0.879 7.777 1.00 90.38 119 LEU A N 1
ATOM 919 C CA . LEU A 1 119 ? -7.990 1.933 8.742 1.00 90.38 119 LEU A CA 1
ATOM 920 C C . LEU A 1 119 ? -8.975 1.416 9.800 1.00 90.38 119 LEU A C 1
ATOM 922 O O . LEU A 1 119 ? -8.758 1.628 10.995 1.00 90.38 119 LEU A O 1
ATOM 926 N N . ALA A 1 120 ? -10.022 0.705 9.374 1.00 91.75 120 ALA A N 1
ATOM 927 C CA . ALA A 1 120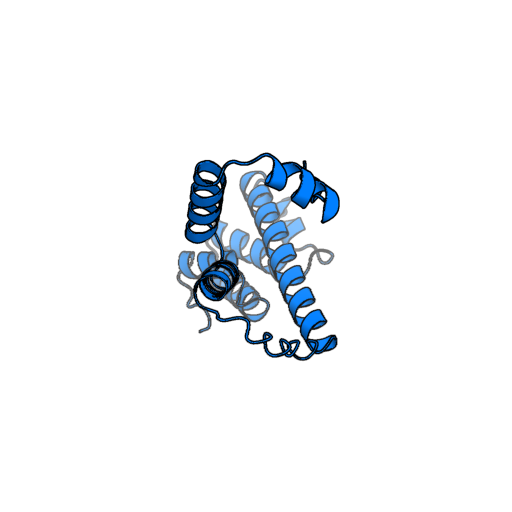 ? -10.985 0.096 10.287 1.00 91.75 120 ALA A CA 1
ATOM 928 C C . ALA A 1 120 ? -10.322 -0.950 11.206 1.00 91.75 120 ALA A C 1
ATOM 930 O O . ALA A 1 120 ? -10.605 -0.977 12.405 1.00 91.75 120 ALA A O 1
ATOM 931 N N . ALA A 1 121 ? -9.388 -1.754 10.683 1.00 92.94 121 ALA A N 1
ATOM 932 C CA . ALA A 1 121 ? -8.625 -2.727 11.467 1.00 92.94 121 ALA A CA 1
ATOM 933 C C . ALA A 1 121 ? -7.776 -2.056 12.561 1.00 92.94 121 ALA A C 1
ATOM 935 O O . ALA A 1 121 ? -7.813 -2.467 13.724 1.00 92.94 121 ALA A O 1
ATOM 936 N N . ARG A 1 122 ? -7.052 -0.982 12.215 1.00 91.38 122 ARG A N 1
ATOM 937 C CA . ARG A 1 122 ? -6.233 -0.215 13.168 1.00 91.38 122 ARG A CA 1
ATOM 938 C C . ARG A 1 122 ? -7.082 0.493 14.223 1.00 91.38 122 ARG A C 1
ATOM 940 O O . ARG A 1 122 ? -6.703 0.506 15.393 1.00 91.38 122 ARG A O 1
ATOM 947 N N . LEU A 1 123 ? -8.242 1.034 13.844 1.00 91.88 123 LEU A N 1
ATOM 948 C CA . LEU A 1 123 ? -9.183 1.635 14.792 1.00 91.88 123 LEU A CA 1
ATOM 949 C C . LEU A 1 123 ? -9.751 0.587 15.763 1.00 91.88 123 LEU A C 1
ATOM 951 O O . LEU A 1 123 ? -9.784 0.822 16.969 1.00 91.88 123 LEU A O 1
ATOM 955 N N . ALA A 1 124 ? -10.136 -0.592 15.264 1.00 92.06 124 ALA A N 1
ATOM 956 C CA . ALA A 1 124 ? -10.588 -1.698 16.106 1.00 92.06 124 ALA A CA 1
ATOM 957 C C . ALA A 1 124 ? -9.499 -2.142 17.096 1.00 92.06 124 ALA A C 1
ATOM 959 O O . ALA A 1 124 ? -9.789 -2.329 18.277 1.00 92.06 124 ALA A O 1
ATOM 960 N N . HIS A 1 125 ? -8.244 -2.240 16.645 1.00 91.62 125 HIS A N 1
ATOM 961 C CA . HIS A 1 125 ? -7.116 -2.569 17.515 1.00 91.62 125 HIS A CA 1
ATOM 962 C C . HIS A 1 125 ? -6.901 -1.515 18.609 1.00 91.62 125 HIS A C 1
ATOM 964 O O . HIS A 1 125 ? -6.797 -1.872 19.781 1.00 91.62 125 HIS A O 1
ATOM 970 N N . ARG A 1 126 ? -6.938 -0.220 18.261 1.00 89.50 126 ARG A N 1
ATOM 971 C CA . ARG A 1 126 ? -6.839 0.894 19.223 1.00 89.50 126 ARG A CA 1
ATOM 972 C C . ARG A 1 126 ? -7.926 0.840 20.301 1.00 89.50 126 ARG A C 1
ATOM 974 O O . ARG A 1 126 ? -7.667 1.174 21.454 1.00 89.50 126 ARG A O 1
ATOM 981 N N . ARG A 1 127 ? -9.123 0.377 19.936 1.00 90.81 127 ARG A N 1
ATOM 982 C CA . ARG A 1 127 ? -10.268 0.177 20.839 1.00 90.81 127 ARG A CA 1
ATOM 983 C C . ARG A 1 127 ? -10.229 -1.160 21.600 1.00 90.81 127 ARG A C 1
ATOM 985 O O . ARG A 1 127 ? -11.206 -1.506 22.252 1.00 90.81 127 ARG A O 1
ATOM 992 N N . ASN A 1 128 ? -9.124 -1.912 21.536 1.00 91.06 128 ASN A N 1
ATOM 993 C CA . ASN A 1 128 ? -8.956 -3.254 22.115 1.00 91.06 128 ASN A CA 1
ATOM 994 C C . ASN A 1 128 ? -9.929 -4.326 21.577 1.00 91.06 128 ASN A C 1
ATOM 996 O O . ASN A 1 128 ? -10.093 -5.385 22.182 1.00 91.06 128 ASN A O 1
ATOM 1000 N N . ASN A 1 129 ? -10.523 -4.111 20.400 1.00 91.88 129 ASN A N 1
ATOM 1001 C CA . ASN A 1 129 ? -11.384 -5.084 19.724 1.00 91.88 129 ASN A CA 1
ATOM 1002 C C . ASN A 1 129 ? -10.542 -6.027 18.852 1.00 91.88 129 ASN A C 1
ATOM 1004 O O . ASN A 1 129 ? -10.549 -5.945 17.621 1.00 91.88 129 ASN A O 1
ATOM 1008 N N . ALA A 1 130 ? -9.786 -6.913 19.503 1.00 88.44 130 ALA A N 1
ATOM 1009 C CA . ALA A 1 130 ? -8.776 -7.744 18.848 1.00 88.44 130 ALA A CA 1
ATOM 1010 C C . ALA A 1 130 ? -9.347 -8.662 17.752 1.00 88.44 130 ALA A C 1
ATOM 1012 O O . ALA A 1 130 ? -8.739 -8.789 16.694 1.00 88.44 130 ALA A O 1
ATOM 1013 N N . ASP A 1 131 ? -10.518 -9.265 17.956 1.00 89.44 131 ASP A N 1
ATOM 1014 C CA . ASP A 1 131 ? -11.094 -10.197 16.975 1.00 89.44 131 ASP A CA 1
ATOM 1015 C C . ASP A 1 131 ? -11.507 -9.489 15.682 1.00 89.44 131 ASP A C 1
ATOM 1017 O O . ASP A 1 131 ? -11.182 -9.945 14.586 1.00 89.44 131 ASP A O 1
ATOM 1021 N N . VAL A 1 132 ? -12.134 -8.317 15.814 1.00 92.25 132 VAL A N 1
ATOM 1022 C CA . VAL A 1 132 ? -12.505 -7.465 14.676 1.00 92.25 132 VAL A CA 1
ATOM 1023 C C . VAL A 1 132 ? -11.256 -6.971 13.947 1.00 92.25 132 VAL A C 1
ATOM 1025 O O . VAL A 1 132 ? -11.206 -7.002 12.719 1.00 92.25 132 VAL A O 1
ATOM 1028 N N . ALA A 1 133 ? -10.222 -6.561 14.688 1.00 93.00 133 ALA A N 1
ATOM 1029 C CA . ALA A 1 133 ? -8.961 -6.123 14.097 1.00 93.00 133 ALA A CA 1
ATOM 1030 C C . ALA A 1 133 ? -8.299 -7.233 13.265 1.00 93.00 133 ALA A C 1
ATOM 1032 O O . ALA A 1 133 ? -7.851 -6.971 12.149 1.00 93.00 133 ALA A O 1
ATOM 1033 N N . ARG A 1 134 ? -8.276 -8.474 13.771 1.00 91.25 134 ARG A N 1
ATOM 1034 C CA . ARG A 1 134 ? -7.684 -9.620 13.062 1.00 91.25 134 ARG A CA 1
ATOM 1035 C C . ARG A 1 134 ? -8.460 -9.996 11.806 1.00 91.25 134 ARG A C 1
ATOM 1037 O O . ARG A 1 134 ? -7.837 -10.208 10.770 1.00 91.25 134 ARG A O 1
ATOM 1044 N N . ASP A 1 135 ? -9.789 -10.046 11.878 1.00 92.31 135 ASP A N 1
ATOM 1045 C CA . ASP A 1 135 ? -10.633 -10.359 10.718 1.00 92.31 135 ASP A CA 1
ATOM 1046 C C . ASP A 1 135 ? -10.453 -9.321 9.599 1.00 92.31 135 ASP A C 1
ATOM 1048 O O . ASP A 1 135 ? -10.199 -9.669 8.445 1.00 92.31 135 ASP A O 1
ATOM 1052 N N . LEU A 1 136 ? -10.478 -8.030 9.942 1.00 93.38 136 LEU A N 1
ATOM 1053 C CA . LEU A 1 136 ? -10.260 -6.959 8.970 1.00 93.38 136 LEU A CA 1
ATOM 1054 C C . LEU A 1 136 ? -8.841 -6.995 8.383 1.00 93.38 136 LEU A C 1
ATOM 1056 O O . LEU A 1 136 ? -8.678 -6.864 7.170 1.00 93.38 136 LEU A O 1
ATOM 1060 N N . ALA A 1 137 ? -7.815 -7.229 9.206 1.00 90.94 137 ALA A N 1
ATOM 1061 C CA . ALA A 1 137 ? -6.432 -7.314 8.737 1.00 90.94 137 ALA A CA 1
ATOM 1062 C C . ALA A 1 137 ? -6.199 -8.517 7.801 1.00 90.94 137 ALA A C 1
ATOM 1064 O O . ALA A 1 137 ? -5.507 -8.389 6.788 1.00 90.94 137 ALA A O 1
ATOM 1065 N N . ALA A 1 138 ? -6.836 -9.662 8.071 1.00 89.69 138 ALA A N 1
ATOM 1066 C CA . ALA A 1 138 ? -6.795 -10.827 7.189 1.00 89.69 138 ALA A CA 1
ATOM 1067 C C . ALA A 1 138 ? -7.441 -10.541 5.822 1.00 89.69 138 ALA A C 1
ATOM 1069 O O . ALA A 1 138 ? -6.887 -10.915 4.787 1.00 89.69 138 ALA A O 1
ATOM 1070 N N . ARG A 1 139 ? -8.570 -9.817 5.793 1.00 90.94 139 ARG A N 1
ATOM 1071 C CA . ARG A 1 139 ? -9.216 -9.384 4.539 1.00 90.94 139 ARG A CA 1
ATOM 1072 C C . ARG A 1 139 ? -8.317 -8.462 3.713 1.00 90.94 139 ARG A C 1
ATOM 1074 O O . ARG A 1 139 ? -8.269 -8.611 2.495 1.00 90.94 139 ARG A O 1
ATOM 1081 N N . CYS A 1 140 ? -7.568 -7.566 4.364 1.00 89.19 140 CYS A N 1
ATOM 1082 C CA . CYS A 1 140 ? -6.598 -6.697 3.688 1.00 89.19 140 CYS A CA 1
ATOM 1083 C C . CYS A 1 140 ? -5.506 -7.517 2.988 1.00 89.19 140 CYS A C 1
ATOM 1085 O O . CYS A 1 140 ? -5.216 -7.284 1.817 1.00 89.19 140 CYS A O 1
ATOM 1087 N N . LEU A 1 141 ? -4.934 -8.512 3.680 1.00 88.50 141 LEU A N 1
ATOM 1088 C CA . LEU A 1 141 ? -3.900 -9.383 3.109 1.00 88.50 141 LEU A CA 1
ATOM 1089 C C . LEU A 1 141 ? -4.425 -10.319 2.023 1.00 88.50 141 LEU A C 1
ATOM 1091 O O . LEU A 1 141 ? -3.677 -10.653 1.112 1.00 88.50 141 LEU A O 1
ATOM 1095 N N . HIS A 1 142 ? -5.689 -10.732 2.089 1.00 89.00 142 HIS A N 1
ATOM 1096 C CA . HIS A 1 142 ? -6.287 -11.505 1.005 1.00 89.00 142 HIS A CA 1
ATOM 1097 C C . HIS A 1 142 ? -6.401 -10.683 -0.288 1.00 89.00 142 HIS A C 1
ATOM 1099 O O . HIS A 1 142 ? -6.196 -11.217 -1.372 1.00 89.00 142 HIS A O 1
ATOM 1105 N N . GLN A 1 143 ? -6.700 -9.385 -0.175 1.00 87.06 143 GLN A N 1
ATOM 1106 C CA . GLN A 1 143 ? -6.819 -8.485 -1.325 1.00 87.06 143 GLN A CA 1
ATOM 1107 C C . GLN A 1 143 ? -5.459 -8.013 -1.856 1.00 87.06 143 GLN A C 1
ATOM 1109 O O . GLN A 1 143 ? -5.278 -7.934 -3.065 1.00 87.06 143 GLN A O 1
ATOM 1114 N N . LEU A 1 144 ? -4.502 -7.710 -0.971 1.00 86.75 144 LEU A N 1
ATOM 1115 C CA . LEU A 1 144 ? -3.151 -7.267 -1.331 1.00 86.75 144 LEU A CA 1
ATOM 1116 C C . LEU A 1 144 ? -2.094 -8.019 -0.503 1.00 86.75 144 LEU A C 1
ATOM 1118 O O . LEU A 1 144 ? -1.542 -7.471 0.458 1.00 86.75 144 LEU A O 1
ATOM 1122 N N . PRO A 1 145 ? -1.760 -9.268 -0.874 1.00 84.56 145 PRO A N 1
ATOM 1123 C CA . PRO A 1 145 ? -0.838 -10.101 -0.099 1.00 84.56 145 PRO A CA 1
ATOM 1124 C C . PRO A 1 145 ? 0.588 -9.537 -0.053 1.00 84.56 145 PRO A C 1
ATOM 1126 O O . PRO A 1 145 ? 1.314 -9.766 0.916 1.00 84.56 145 PRO A O 1
ATOM 1129 N N . GLY A 1 146 ? 0.997 -8.774 -1.070 1.00 83.94 146 GLY A N 1
ATOM 1130 C CA . GLY A 1 146 ? 2.321 -8.152 -1.151 1.00 83.94 146 GLY A CA 1
ATOM 1131 C C . GLY A 1 146 ? 2.492 -6.874 -0.324 1.00 83.94 146 GLY A C 1
ATOM 1132 O O . GLY A 1 146 ? 3.594 -6.331 -0.280 1.00 83.94 146 GLY A O 1
ATOM 1133 N N . HIS A 1 147 ? 1.441 -6.365 0.327 1.00 84.88 147 HIS A N 1
ATOM 1134 C CA . HIS A 1 147 ? 1.505 -5.062 0.985 1.00 84.88 147 HIS A CA 1
ATOM 1135 C C . HIS A 1 147 ? 2.236 -5.121 2.338 1.00 84.88 147 HIS A C 1
ATOM 1137 O O . HIS A 1 147 ? 1.758 -5.729 3.298 1.00 84.88 147 HIS A O 1
ATOM 1143 N N . HIS A 1 148 ? 3.387 -4.449 2.433 1.00 86.69 148 HIS A N 1
ATOM 1144 C CA . HIS A 1 148 ? 4.297 -4.523 3.585 1.00 86.69 148 HIS A CA 1
ATOM 1145 C C . HIS A 1 148 ? 3.631 -4.154 4.919 1.00 86.69 148 HIS A C 1
ATOM 1147 O O . HIS A 1 148 ? 3.633 -4.959 5.847 1.00 86.69 148 HIS A O 1
ATOM 1153 N N . GLN A 1 149 ? 2.982 -2.988 4.995 1.00 83.94 149 GLN A N 1
ATOM 1154 C CA . GLN A 1 149 ? 2.372 -2.501 6.241 1.00 83.94 149 GLN A CA 1
ATOM 1155 C C . GLN A 1 149 ? 1.221 -3.390 6.731 1.00 83.94 149 GLN A C 1
ATOM 1157 O O . GLN A 1 149 ? 0.980 -3.487 7.932 1.00 83.94 149 GLN A O 1
ATOM 1162 N N . PHE A 1 150 ? 0.511 -4.070 5.822 1.00 88.19 150 PHE A N 1
ATOM 1163 C CA . PHE A 1 150 ? -0.551 -4.998 6.225 1.00 88.19 150 PHE A CA 1
ATOM 1164 C C . PHE A 1 150 ? 0.050 -6.241 6.881 1.00 88.19 150 PHE A C 1
ATOM 1166 O O . PHE A 1 150 ? -0.474 -6.721 7.885 1.00 88.19 150 PHE A O 1
ATOM 1173 N N . ARG A 1 151 ? 1.172 -6.739 6.344 1.00 88.31 151 ARG A N 1
ATOM 1174 C CA . ARG A 1 151 ? 1.897 -7.885 6.907 1.00 88.31 151 ARG A CA 1
ATOM 1175 C C . ARG A 1 151 ? 2.477 -7.541 8.276 1.00 88.31 151 ARG A C 1
ATOM 1177 O O . ARG A 1 151 ? 2.317 -8.328 9.203 1.00 88.31 151 ARG A O 1
ATOM 1184 N N . GLU A 1 152 ? 3.092 -6.367 8.414 1.00 89.25 152 GLU A N 1
ATOM 1185 C CA . GLU A 1 152 ? 3.629 -5.883 9.694 1.00 89.25 152 GLU A CA 1
ATOM 1186 C C . GLU A 1 152 ? 2.543 -5.782 10.767 1.00 89.25 152 GLU A C 1
ATOM 1188 O O . GLU A 1 152 ? 2.708 -6.311 11.863 1.00 89.25 152 GLU A O 1
ATOM 1193 N N . PHE A 1 153 ? 1.400 -5.183 10.433 1.00 88.69 153 PHE A N 1
ATOM 1194 C CA . PHE A 1 153 ? 0.296 -5.036 11.377 1.00 88.69 153 PHE A CA 1
ATOM 1195 C C . PHE A 1 153 ? -0.316 -6.380 11.791 1.00 88.69 153 PHE A C 1
ATOM 1197 O O . PHE A 1 153 ? -0.647 -6.579 12.956 1.00 88.69 153 PHE A O 1
ATOM 1204 N N . VAL A 1 154 ? -0.446 -7.334 10.863 1.00 89.25 154 VAL A N 1
ATOM 1205 C CA . VAL A 1 154 ? -0.920 -8.690 11.184 1.00 89.25 154 VAL A CA 1
ATOM 1206 C C . VAL A 1 154 ? 0.004 -9.377 12.192 1.00 89.25 154 VAL A C 1
ATOM 1208 O O . VAL A 1 154 ? -0.488 -9.999 13.134 1.00 89.25 154 VAL A O 1
ATOM 1211 N N . VAL A 1 155 ? 1.321 -9.200 12.053 1.00 87.44 155 VAL A N 1
ATOM 1212 C CA . VAL A 1 155 ? 2.306 -9.683 13.034 1.00 87.44 155 VAL A CA 1
ATOM 1213 C C . VAL A 1 155 ? 2.150 -8.964 14.379 1.00 87.44 155 VAL A C 1
ATOM 1215 O O . VAL A 1 155 ? 2.134 -9.628 15.414 1.00 87.44 155 VAL A O 1
ATOM 1218 N N . GLU A 1 156 ? 1.981 -7.639 14.377 1.00 86.88 156 GLU A N 1
ATOM 1219 C CA . GLU A 1 156 ? 1.796 -6.815 15.584 1.00 86.88 156 GLU A CA 1
ATOM 1220 C C . GLU A 1 156 ? 0.599 -7.279 16.432 1.00 86.88 156 GLU A C 1
ATOM 1222 O O . GLU A 1 156 ? 0.713 -7.424 17.649 1.00 86.88 156 GLU A O 1
ATOM 1227 N N . ILE A 1 157 ? -0.536 -7.588 15.799 1.00 88.00 157 ILE A N 1
ATOM 1228 C CA . ILE A 1 157 ? -1.766 -8.009 16.496 1.00 88.00 157 ILE A CA 1
ATOM 1229 C C . ILE A 1 157 ? -1.828 -9.521 16.794 1.00 88.00 157 ILE A C 1
ATOM 1231 O O . ILE A 1 157 ? -2.859 -10.035 17.257 1.00 88.00 157 ILE A O 1
ATOM 1235 N N . GLY A 1 158 ? -0.740 -10.247 16.513 1.00 78.56 158 GLY A N 1
ATOM 1236 C CA . GLY A 1 158 ? -0.622 -11.691 16.719 1.00 78.56 158 GLY A CA 1
ATOM 1237 C C . GLY A 1 158 ? -1.528 -12.526 15.809 1.00 78.56 158 GLY A C 1
ATOM 1238 O O . GLY A 1 158 ? -1.930 -13.624 16.193 1.00 78.56 158 GLY A O 1
ATOM 1239 N N . ALA A 1 159 ? -1.897 -12.009 14.636 1.00 70.88 159 ALA A N 1
ATOM 1240 C CA . ALA A 1 159 ? -2.593 -12.776 13.609 1.00 70.88 159 ALA A CA 1
ATOM 1241 C C . ALA A 1 159 ? -1.585 -13.514 12.715 1.00 70.88 159 ALA A C 1
ATOM 1243 O O . ALA A 1 159 ? -0.472 -13.051 12.473 1.00 70.88 159 ALA A O 1
ATOM 1244 N N . THR A 1 160 ? -1.962 -14.693 12.222 1.00 59.03 160 THR A N 1
ATOM 1245 C CA . THR A 1 160 ? -1.111 -15.469 11.314 1.00 59.03 160 THR A CA 1
ATOM 1246 C C . THR A 1 160 ? -1.264 -14.924 9.888 1.00 59.03 160 THR A C 1
ATOM 1248 O O . THR A 1 160 ? -2.383 -14.939 9.371 1.00 59.03 160 THR A O 1
ATOM 1251 N N . PRO A 1 161 ? -0.194 -14.431 9.234 1.00 55.81 161 PRO A N 1
ATOM 1252 C CA . PRO A 1 161 ? -0.283 -13.992 7.845 1.00 55.81 161 PRO A CA 1
ATOM 1253 C C . PRO A 1 161 ? -0.524 -15.197 6.918 1.00 55.81 161 PRO A C 1
ATOM 1255 O O . PRO A 1 161 ? 0.032 -16.269 7.176 1.00 55.81 161 PRO A O 1
ATOM 1258 N N . PRO A 1 162 ? -1.330 -15.059 5.845 1.00 54.47 162 PRO A N 1
ATOM 1259 C CA . PRO A 1 162 ? -1.430 -16.095 4.827 1.00 54.47 162 PRO A CA 1
ATOM 1260 C C . PRO A 1 162 ? -0.053 -16.306 4.176 1.00 54.47 162 PRO A C 1
ATOM 1262 O O . PRO A 1 162 ? 0.658 -15.338 3.876 1.00 54.47 162 PRO A O 1
ATOM 1265 N N . GLY A 1 163 ? 0.326 -17.583 4.063 1.00 48.91 163 GLY A N 1
ATOM 1266 C CA . GLY A 1 163 ? 1.593 -18.048 3.491 1.00 48.91 163 GLY A CA 1
ATOM 1267 C C . GLY A 1 163 ? 1.701 -17.794 1.999 1.00 48.91 163 GLY A C 1
ATOM 1268 O O . GLY A 1 163 ? 0.656 -17.876 1.317 1.00 48.91 163 GLY A O 1
#

Radius of gyration: 27.11 Å; chains: 1; bounding box: 66×36×58 Å